Protein AF-A0ABD1QZE0-F1 (afdb_monomer_lite)

Organism: NCBI:txid126358

pLDDT: mean 78.47, std 20.73, range [28.08, 95.94]

Radius of gyration: 13.85 Å; chains: 1; bounding box: 48×31×24 Å

Structure (mmCIF, N/CA/C/O backbone):
data_AF-A0ABD1QZE0-F1
#
_entry.id   AF-A0ABD1QZE0-F1
#
loop_
_atom_site.group_PDB
_atom_site.id
_atom_site.type_symbol
_atom_site.label_atom_id
_atom_site.label_alt_id
_atom_site.label_comp_id
_atom_site.label_asym_id
_atom_site.label_entity_id
_atom_site.label_seq_id
_atom_site.pdbx_PDB_ins_code
_atom_site.Cartn_x
_atom_site.Cartn_y
_atom_site.Cartn_z
_atom_site.occupancy
_atom_site.B_iso_or_equiv
_atom_site.auth_seq_id
_atom_site.auth_comp_id
_atom_site.auth_asym_id
_atom_site.auth_atom_id
_atom_site.pdbx_PDB_model_num
ATOM 1 N N . MET A 1 1 ? -26.140 10.866 -3.821 1.00 36.16 1 MET A N 1
ATOM 2 C CA . MET A 1 1 ? -25.050 11.675 -3.235 1.00 36.16 1 MET A CA 1
ATOM 3 C C . MET A 1 1 ? -23.739 11.169 -3.810 1.00 36.16 1 MET A C 1
ATOM 5 O O . MET A 1 1 ? -23.292 10.095 -3.432 1.00 36.16 1 MET A O 1
ATOM 9 N N . SER A 1 2 ? -23.197 11.869 -4.803 1.00 33.41 2 SER A N 1
ATOM 10 C CA . SER A 1 2 ? -21.958 11.476 -5.477 1.00 33.41 2 SER A CA 1
ATOM 11 C C . SER A 1 2 ? -20.778 11.764 -4.552 1.00 33.41 2 SER A C 1
ATOM 13 O O . SER A 1 2 ? -20.533 12.918 -4.206 1.00 33.41 2 SER A O 1
ATOM 15 N N . LYS A 1 3 ? -20.093 10.711 -4.097 1.00 39.12 3 LYS A N 1
ATOM 16 C CA . LYS A 1 3 ? -18.882 10.824 -3.275 1.00 39.12 3 LYS A CA 1
ATOM 17 C C . LYS A 1 3 ? -17.813 11.538 -4.124 1.00 39.12 3 LYS A C 1
ATOM 19 O O . LYS A 1 3 ? -17.621 11.131 -5.269 1.00 39.12 3 LYS A O 1
ATOM 24 N N . PRO A 1 4 ? -17.155 12.603 -3.639 1.00 28.08 4 PRO A N 1
ATOM 25 C CA . PRO A 1 4 ? -16.161 13.317 -4.431 1.00 28.08 4 PRO A CA 1
ATOM 26 C C . PRO A 1 4 ? -14.936 12.423 -4.656 1.00 28.08 4 PRO A C 1
ATOM 28 O O . PRO A 1 4 ? -14.138 12.187 -3.752 1.00 28.08 4 PRO A O 1
ATOM 31 N N . THR A 1 5 ? -14.803 11.900 -5.873 1.00 39.47 5 THR A N 1
ATOM 32 C CA . THR A 1 5 ? -13.600 11.220 -6.353 1.00 39.47 5 THR A CA 1
ATOM 33 C C . THR A 1 5 ? -12.611 12.295 -6.785 1.00 39.47 5 THR A C 1
ATOM 35 O O . THR A 1 5 ? -12.758 12.875 -7.857 1.00 39.47 5 THR A O 1
ATOM 38 N N . VAL A 1 6 ? -11.618 12.598 -5.951 1.00 37.69 6 VAL A N 1
ATOM 39 C CA . VAL A 1 6 ? -10.463 13.391 -6.387 1.00 37.69 6 VAL A CA 1
ATOM 40 C C . VAL A 1 6 ? -9.374 12.401 -6.806 1.00 37.69 6 VAL A C 1
ATOM 42 O O . VAL A 1 6 ? -8.778 11.774 -5.929 1.00 37.69 6 VAL A O 1
ATOM 45 N N . PRO A 1 7 ? -9.109 12.199 -8.110 1.00 42.06 7 PRO A N 1
ATOM 46 C CA . PRO A 1 7 ? -7.950 11.433 -8.542 1.00 42.06 7 PRO A CA 1
ATOM 47 C C . PRO A 1 7 ? -6.697 12.241 -8.195 1.00 42.06 7 PRO A C 1
ATOM 49 O O . PRO A 1 7 ? -6.396 13.259 -8.817 1.00 42.06 7 PRO A O 1
ATOM 52 N N . ILE A 1 8 ? -5.976 11.818 -7.158 1.00 51.31 8 ILE A N 1
ATOM 53 C CA . ILE A 1 8 ? -4.683 12.407 -6.804 1.00 51.31 8 ILE A CA 1
ATOM 54 C C . ILE A 1 8 ? -3.655 11.898 -7.829 1.00 51.31 8 ILE A C 1
ATOM 56 O O . ILE A 1 8 ? -2.939 10.930 -7.585 1.00 51.31 8 ILE A O 1
ATOM 60 N N . SER A 1 9 ? -3.581 12.529 -9.004 1.00 39.31 9 SER A N 1
ATOM 61 C CA . SER A 1 9 ? -2.461 12.338 -9.933 1.00 39.31 9 SER A CA 1
ATOM 62 C C . SER A 1 9 ? -1.237 13.075 -9.390 1.00 39.31 9 SER A C 1
ATOM 64 O O . SER A 1 9 ? -1.116 14.291 -9.515 1.00 39.31 9 SER A O 1
ATOM 66 N N . VAL A 1 10 ? -0.323 12.339 -8.756 1.00 50.53 10 VAL A N 1
ATOM 67 C CA . VAL A 1 10 ? 0.968 12.868 -8.290 1.00 50.53 10 VAL A CA 1
ATOM 68 C C . VAL A 1 10 ? 2.011 12.827 -9.423 1.00 50.53 10 VAL A C 1
ATOM 70 O O . VAL A 1 10 ? 2.235 11.757 -9.991 1.00 50.53 10 VAL A O 1
ATOM 73 N N . PRO A 1 11 ? 2.676 13.952 -9.765 1.00 36.84 11 PRO A N 1
ATOM 74 C CA . PRO A 1 11 ? 3.695 13.985 -10.811 1.00 36.84 11 PRO A CA 1
ATOM 75 C C . PRO A 1 11 ? 4.978 13.209 -10.456 1.00 36.84 11 PRO A C 1
ATOM 77 O O . PRO A 1 11 ? 5.393 13.099 -9.301 1.00 36.84 11 PRO A O 1
ATOM 80 N N . GLN A 1 12 ? 5.627 12.706 -11.508 1.00 47.09 12 GLN A N 1
ATOM 81 C CA . GLN A 1 12 ? 6.599 11.601 -11.556 1.00 47.09 12 GLN A CA 1
ATOM 82 C C . GLN A 1 12 ? 7.965 11.789 -10.853 1.00 47.09 12 GLN A C 1
ATOM 84 O O . GLN A 1 12 ? 8.798 10.891 -10.930 1.00 47.09 12 GLN A O 1
ATOM 89 N N . TYR A 1 13 ? 8.220 12.892 -10.139 1.00 36.88 13 TYR A N 1
ATOM 90 C CA . TYR A 1 13 ? 9.550 13.191 -9.564 1.00 36.88 13 TYR A CA 1
ATOM 91 C C . TYR A 1 13 ? 9.629 13.131 -8.027 1.00 36.88 13 TYR A C 1
ATOM 93 O O . TYR A 1 13 ? 10.665 13.428 -7.436 1.00 36.88 13 TYR A O 1
ATOM 101 N N . PHE A 1 14 ? 8.559 12.725 -7.342 1.00 43.38 14 PHE A N 1
ATOM 102 C CA . PHE A 1 14 ? 8.393 12.967 -5.902 1.00 43.38 14 PHE A CA 1
ATOM 103 C C . PHE A 1 14 ? 8.630 11.731 -5.003 1.00 43.38 14 PHE A C 1
ATOM 105 O O . PHE A 1 14 ? 7.903 11.491 -4.042 1.00 43.38 14 PHE A O 1
ATOM 112 N N . SER A 1 15 ? 9.679 10.940 -5.261 1.00 48.16 15 SER A N 1
ATOM 113 C CA . SER A 1 15 ? 9.981 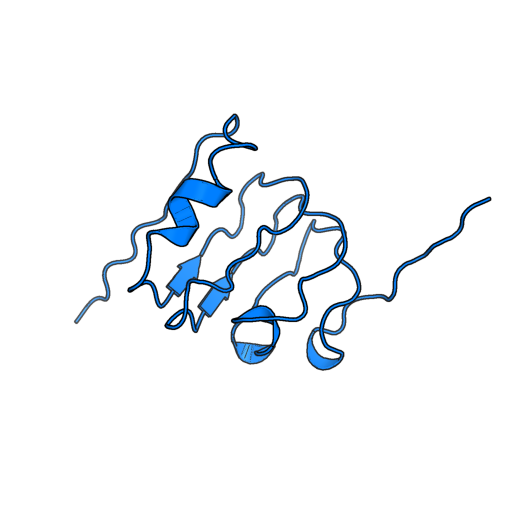9.723 -4.471 1.00 48.16 15 SER A CA 1
ATOM 114 C C . SER A 1 15 ? 10.278 9.981 -2.980 1.00 48.16 15 SER A C 1
ATOM 116 O O . SER A 1 15 ? 10.132 9.062 -2.176 1.00 48.16 15 SER A O 1
ATOM 118 N N . ARG A 1 16 ? 10.683 11.197 -2.579 1.00 40.53 16 ARG A N 1
ATOM 119 C CA . ARG A 1 16 ? 10.975 11.549 -1.167 1.00 40.53 16 ARG A CA 1
ATOM 120 C C . ARG A 1 16 ? 9.829 12.242 -0.430 1.00 40.53 16 ARG A C 1
ATOM 122 O O . ARG A 1 16 ? 9.900 12.425 0.781 1.00 40.53 16 ARG A O 1
ATOM 129 N N . THR A 1 17 ? 8.790 12.635 -1.144 1.00 43.47 17 THR A N 1
ATOM 130 C CA . THR A 1 17 ? 7.765 13.563 -0.654 1.00 43.47 17 THR A CA 1
ATOM 131 C C . THR A 1 17 ? 6.350 13.003 -0.807 1.00 43.47 17 THR A C 1
ATOM 133 O O . THR A 1 17 ? 5.44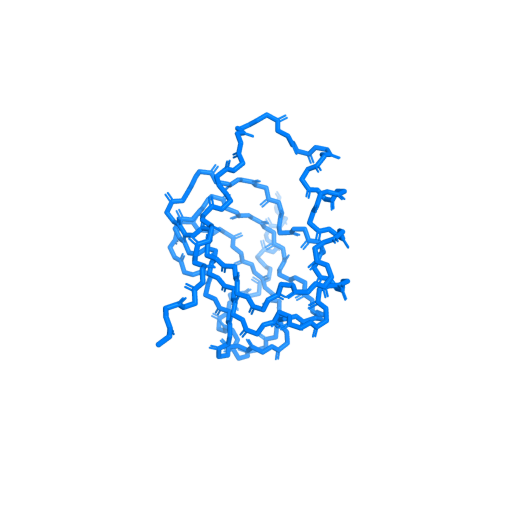7 13.460 -0.110 1.00 43.47 17 THR A O 1
ATOM 136 N N . TYR A 1 18 ? 6.174 11.949 -1.613 1.00 51.28 18 TYR A N 1
ATOM 137 C CA . TYR A 1 18 ? 4.968 11.113 -1.650 1.00 51.28 18 TYR A CA 1
ATOM 138 C C . TYR A 1 18 ? 4.592 10.550 -0.267 1.00 51.28 18 TYR A C 1
ATOM 140 O O . TYR A 1 18 ? 3.422 10.555 0.104 1.00 51.28 18 TYR A O 1
ATOM 148 N N . THR A 1 19 ? 5.586 10.156 0.536 1.00 47.84 19 THR A N 1
ATOM 149 C CA . THR A 1 19 ? 5.372 9.647 1.900 1.00 47.84 19 THR A CA 1
ATOM 150 C C . THR A 1 19 ? 4.812 10.722 2.832 1.00 47.84 19 THR A C 1
ATOM 152 O O . THR A 1 19 ? 3.772 10.514 3.444 1.00 47.84 19 THR A O 1
ATOM 155 N N . ARG A 1 20 ? 5.414 11.922 2.860 1.00 50.06 20 ARG A N 1
ATOM 156 C CA . ARG A 1 20 ? 4.946 13.022 3.728 1.00 50.06 20 ARG A CA 1
ATOM 157 C C . ARG A 1 20 ? 3.544 13.521 3.382 1.00 50.06 20 ARG A C 1
ATOM 159 O O . ARG A 1 20 ? 2.857 14.022 4.265 1.00 50.06 20 ARG A O 1
ATOM 166 N N . SER A 1 21 ? 3.139 13.451 2.113 1.00 60.47 21 SER A N 1
ATOM 167 C CA . SER A 1 21 ? 1.848 14.002 1.692 1.00 60.47 21 SER A CA 1
ATOM 168 C C . SER A 1 21 ? 0.680 13.073 2.002 1.00 60.47 21 SER A C 1
ATOM 170 O O . SER A 1 21 ? -0.388 13.571 2.347 1.00 60.47 21 SER A O 1
ATOM 172 N N . LEU A 1 22 ? 0.859 11.753 1.875 1.00 66.06 22 LEU A N 1
ATOM 173 C CA . LEU A 1 22 ? -0.220 10.803 2.143 1.00 66.06 22 LEU A CA 1
ATOM 174 C C . LEU A 1 22 ? -0.479 10.640 3.640 1.00 66.06 22 LEU A C 1
ATOM 176 O O . LEU A 1 22 ? -1.637 10.581 4.028 1.00 66.06 22 LEU A O 1
ATOM 180 N N . ASP A 1 23 ? 0.555 10.689 4.484 1.00 66.38 23 ASP A N 1
ATOM 181 C CA . ASP A 1 23 ? 0.401 10.571 5.944 1.00 66.38 23 ASP A CA 1
ATOM 182 C C . ASP A 1 23 ? -0.513 11.645 6.571 1.00 66.38 23 ASP A C 1
ATOM 184 O O . ASP A 1 23 ? -1.077 11.450 7.650 1.00 66.38 23 ASP A O 1
ATOM 188 N N . ASN A 1 24 ? -0.692 12.782 5.893 1.00 70.00 24 ASN A N 1
ATOM 189 C CA . ASN A 1 24 ? -1.541 13.879 6.360 1.00 70.00 24 ASN A CA 1
ATOM 190 C C . ASN A 1 24 ? -3.021 13.719 5.980 1.00 70.00 24 ASN A C 1
ATOM 192 O O . ASN A 1 24 ? -3.866 14.462 6.482 1.00 70.00 24 ASN A O 1
ATOM 196 N N . LEU A 1 25 ? -3.367 12.751 5.129 1.00 76.81 25 LEU A N 1
ATOM 197 C CA . LEU A 1 25 ? -4.722 12.561 4.612 1.00 76.81 25 LEU A CA 1
ATOM 198 C C . LEU A 1 25 ? -5.602 11.741 5.570 1.00 76.81 25 LEU A C 1
ATOM 200 O O . LEU A 1 25 ? -6.243 10.768 5.181 1.00 76.81 25 LEU A O 1
ATOM 204 N N . LYS A 1 26 ? -5.663 12.155 6.840 1.00 78.56 26 LYS A N 1
ATOM 205 C CA . LYS A 1 26 ? -6.258 11.386 7.949 1.00 78.56 26 LYS A CA 1
ATOM 206 C C . LYS A 1 26 ? -7.742 11.033 7.807 1.00 78.56 26 LYS A C 1
ATOM 208 O O . LYS A 1 26 ? -8.208 10.240 8.606 1.00 78.56 26 LYS A O 1
ATOM 213 N N . GLY A 1 27 ? -8.478 11.609 6.856 1.00 85.19 27 GLY A N 1
ATOM 214 C CA . GLY A 1 27 ? -9.899 11.320 6.610 1.00 85.19 27 GLY A CA 1
ATOM 215 C C . GLY A 1 27 ? -10.176 10.541 5.323 1.00 85.19 27 GLY A C 1
ATOM 216 O O . GLY A 1 27 ? -11.329 10.429 4.919 1.00 85.19 27 GLY A O 1
ATOM 217 N N . VAL A 1 28 ? -9.143 10.063 4.625 1.00 88.75 28 VAL A N 1
ATOM 218 C CA . VAL A 1 28 ? -9.328 9.389 3.337 1.00 88.75 28 VAL A CA 1
ATOM 219 C C . VAL A 1 28 ? -9.772 7.946 3.534 1.00 88.75 28 VAL A C 1
ATOM 221 O O . VAL A 1 28 ? -9.118 7.166 4.217 1.00 88.75 28 VAL A O 1
ATOM 224 N N . GLU A 1 29 ? -10.868 7.594 2.863 1.00 92.88 29 GLU A N 1
ATOM 225 C CA . GLU A 1 29 ? -11.444 6.246 2.877 1.00 92.88 29 GLU A CA 1
ATOM 226 C C . GLU A 1 29 ? -11.186 5.450 1.596 1.00 92.88 29 GLU A C 1
ATOM 228 O O . GLU A 1 29 ? -11.279 4.221 1.589 1.00 92.88 29 GLU A O 1
ATOM 233 N N . PHE A 1 30 ? -10.902 6.150 0.499 1.00 92.69 30 PHE A N 1
ATOM 234 C CA . PHE A 1 30 ? -10.844 5.592 -0.845 1.00 92.69 30 PHE A CA 1
ATOM 235 C C . PHE A 1 30 ? -9.678 6.208 -1.611 1.00 92.69 30 PHE A C 1
ATOM 237 O O . PHE A 1 30 ? -9.617 7.427 -1.775 1.00 92.69 30 PHE A O 1
ATOM 244 N N . ILE A 1 31 ? -8.774 5.363 -2.096 1.00 91.25 31 ILE A N 1
ATOM 245 C CA . ILE A 1 31 ? -7.656 5.748 -2.956 1.00 91.25 31 ILE A CA 1
ATOM 246 C C . ILE A 1 31 ? -7.678 4.853 -4.191 1.00 91.25 31 ILE A C 1
ATOM 248 O O . ILE A 1 31 ? -7.523 3.637 -4.087 1.00 91.25 31 ILE A O 1
ATOM 252 N N . ASP A 1 32 ? -7.808 5.464 -5.365 1.00 93.56 32 ASP A N 1
ATOM 253 C CA . ASP A 1 32 ? -7.555 4.800 -6.640 1.00 93.56 32 ASP A CA 1
ATOM 254 C C . ASP A 1 32 ? -6.386 5.492 -7.345 1.00 93.56 32 ASP A C 1
ATOM 256 O O . ASP A 1 32 ? -6.463 6.663 -7.715 1.00 93.56 32 ASP A O 1
ATOM 260 N N . LEU A 1 33 ? -5.281 4.760 -7.468 1.00 90.69 33 LEU A N 1
ATOM 261 C CA . LEU A 1 33 ? -4.074 5.140 -8.199 1.00 90.69 33 LEU A CA 1
ATOM 262 C C . LEU A 1 33 ? -3.769 4.113 -9.296 1.00 90.69 33 LEU A C 1
ATOM 264 O O . LEU A 1 33 ? -2.617 3.964 -9.718 1.00 90.69 33 LEU A O 1
ATOM 268 N N . SER A 1 34 ? -4.777 3.362 -9.741 1.00 93.56 34 SER A N 1
ATOM 269 C CA . SER A 1 34 ? -4.606 2.373 -10.796 1.00 93.56 34 SER A CA 1
ATOM 270 C C . SER A 1 34 ? -4.189 3.011 -12.119 1.00 93.56 34 SER A C 1
ATOM 272 O O . SER A 1 34 ? -4.366 4.209 -12.331 1.00 93.56 34 SER A O 1
ATOM 274 N N . LEU A 1 35 ? -3.595 2.208 -13.007 1.00 92.06 35 LEU A N 1
ATOM 275 C CA . LEU A 1 35 ? -3.216 2.621 -14.369 1.00 92.06 35 LEU A CA 1
ATOM 276 C C . LEU A 1 35 ? -2.252 3.818 -14.415 1.00 92.06 35 LEU A C 1
ATOM 278 O O . LEU A 1 35 ? -2.244 4.597 -15.367 1.00 92.06 35 LEU A O 1
ATOM 282 N N . ASN A 1 36 ? -1.411 3.947 -13.394 1.00 88.50 36 ASN A N 1
ATOM 283 C CA . ASN A 1 36 ? -0.347 4.935 -13.355 1.00 88.50 36 ASN A CA 1
ATOM 284 C C . ASN A 1 36 ? 1.016 4.277 -13.613 1.00 88.50 36 ASN A C 1
ATOM 286 O O . ASN A 1 36 ? 1.167 3.060 -13.712 1.00 88.50 36 ASN A O 1
ATOM 290 N N . ASN A 1 37 ? 2.045 5.113 -13.710 1.00 89.50 37 ASN A N 1
ATOM 291 C CA . ASN A 1 37 ? 3.429 4.677 -13.860 1.00 89.50 37 ASN A CA 1
ATOM 292 C C . ASN A 1 37 ? 4.183 4.712 -12.518 1.00 89.50 37 ASN A C 1
ATOM 294 O O . ASN A 1 37 ? 5.375 5.025 -12.495 1.00 89.50 37 ASN A O 1
ATOM 298 N N . LEU A 1 38 ? 3.505 4.441 -11.393 1.00 86.56 38 LEU A N 1
ATOM 299 C CA . LEU A 1 38 ? 4.149 4.431 -10.077 1.00 86.56 38 LEU A CA 1
ATOM 300 C C . LEU A 1 38 ? 5.154 3.282 -10.010 1.00 86.56 38 LEU A C 1
ATOM 302 O O . LEU A 1 38 ? 4.841 2.152 -10.379 1.00 86.56 38 LEU A O 1
ATOM 306 N N . ALA A 1 39 ? 6.357 3.569 -9.530 1.00 87.00 39 ALA A N 1
ATOM 307 C CA . ALA A 1 39 ? 7.443 2.605 -9.434 1.00 87.00 39 ALA A CA 1
ATOM 308 C C . ALA A 1 39 ? 8.074 2.626 -8.040 1.00 87.00 39 ALA A C 1
ATOM 310 O O . ALA A 1 39 ? 7.930 3.591 -7.290 1.00 87.00 39 ALA A O 1
ATOM 311 N N . GLY A 1 40 ? 8.804 1.561 -7.709 1.00 88.06 40 GLY A N 1
ATOM 312 C CA . GLY A 1 40 ? 9.432 1.399 -6.398 1.00 88.06 40 GLY A CA 1
ATOM 313 C C . GLY A 1 40 ? 8.516 0.725 -5.367 1.00 88.06 40 GLY A C 1
ATOM 314 O O . GLY A 1 40 ? 7.540 0.078 -5.751 1.00 88.06 40 GLY A O 1
ATOM 315 N N . PRO A 1 41 ? 8.861 0.794 -4.069 1.00 89.69 41 PRO A N 1
ATOM 316 C CA . PRO A 1 41 ? 8.081 0.166 -3.010 1.00 89.69 41 PRO A CA 1
ATOM 317 C C . PRO A 1 41 ? 6.766 0.888 -2.733 1.00 89.69 41 PRO A C 1
ATOM 319 O O . PRO A 1 41 ? 6.658 2.104 -2.880 1.00 89.69 41 PRO A O 1
ATOM 322 N N . ILE A 1 42 ? 5.793 0.128 -2.239 1.00 89.31 42 ILE A N 1
ATOM 323 C CA . ILE A 1 42 ? 4.581 0.681 -1.639 1.00 89.31 42 ILE A CA 1
ATOM 324 C C . ILE A 1 42 ? 4.981 1.427 -0.351 1.00 89.31 42 ILE A C 1
ATOM 326 O O . ILE A 1 42 ? 5.675 0.843 0.487 1.00 89.31 42 ILE A O 1
ATOM 330 N N . PRO A 1 43 ? 4.589 2.702 -0.166 1.00 84.06 43 PRO A N 1
ATOM 331 C CA . PRO A 1 43 ? 4.864 3.425 1.071 1.00 84.06 43 PRO A CA 1
ATOM 332 C C . PRO A 1 43 ? 4.056 2.831 2.231 1.00 84.06 43 PRO A C 1
ATOM 334 O O . PRO A 1 43 ? 3.038 2.167 2.036 1.00 84.06 43 PRO A O 1
ATOM 337 N N . SER A 1 44 ? 4.463 3.133 3.461 1.00 80.75 44 SER A N 1
ATOM 338 C CA . SER A 1 44 ? 3.583 2.873 4.597 1.00 80.75 44 SER A CA 1
ATOM 339 C C . SER A 1 44 ? 2.344 3.761 4.503 1.00 80.75 44 SER A C 1
ATOM 341 O O . SER A 1 44 ? 2.465 4.959 4.281 1.00 80.75 44 SER A O 1
ATOM 343 N N . LEU A 1 45 ? 1.168 3.163 4.688 1.00 86.50 45 LEU A N 1
ATOM 344 C CA . LEU A 1 45 ? -0.128 3.850 4.757 1.00 86.50 45 LEU A CA 1
ATOM 345 C C . LEU A 1 45 ? -0.803 3.607 6.119 1.00 86.50 45 LEU A C 1
ATOM 347 O O . LEU A 1 45 ? -2.021 3.646 6.246 1.00 86.50 45 LEU A O 1
ATOM 351 N N . ASN A 1 46 ? -0.010 3.286 7.144 1.00 83.25 46 ASN A N 1
ATOM 352 C CA . ASN A 1 46 ? -0.482 2.919 8.483 1.00 83.25 46 ASN A CA 1
ATOM 353 C C . ASN A 1 46 ? -1.194 4.060 9.226 1.00 83.25 46 ASN A C 1
ATOM 355 O O . ASN A 1 46 ? -1.941 3.799 10.161 1.00 83.25 46 ASN A O 1
ATOM 359 N N . THR A 1 47 ? -0.955 5.303 8.823 1.00 85.81 47 THR A N 1
ATOM 360 C CA . THR A 1 47 ? -1.565 6.517 9.384 1.00 85.81 47 THR A CA 1
ATOM 361 C C . THR A 1 47 ? -2.969 6.793 8.830 1.00 85.81 47 THR A C 1
ATOM 363 O O . THR A 1 47 ? -3.709 7.597 9.399 1.00 85.81 47 THR A O 1
ATOM 366 N N . LEU A 1 48 ? -3.360 6.118 7.743 1.00 88.31 48 LEU A N 1
ATOM 367 C CA . LEU A 1 48 ? -4.649 6.276 7.070 1.00 88.31 48 LEU A CA 1
ATOM 368 C C . LEU A 1 48 ? -5.702 5.333 7.661 1.00 88.31 48 LEU A C 1
ATOM 370 O O . LEU A 1 48 ? -6.124 4.369 7.028 1.00 88.31 48 LEU A O 1
ATOM 374 N N . TYR A 1 49 ? -6.124 5.612 8.894 1.00 88.56 49 TYR A N 1
ATOM 375 C CA . TYR A 1 49 ? -6.985 4.714 9.676 1.00 88.56 49 TYR A CA 1
ATOM 376 C C . TYR A 1 49 ? -8.367 4.439 9.068 1.00 88.56 49 TYR A C 1
ATOM 378 O O . TYR A 1 49 ? -8.944 3.394 9.348 1.00 88.56 49 TYR A O 1
ATOM 386 N N . TYR A 1 50 ? -8.899 5.352 8.251 1.00 91.12 50 TYR A N 1
ATOM 387 C CA . TYR A 1 50 ? -10.212 5.188 7.614 1.00 91.12 50 TYR A CA 1
ATOM 388 C C . TYR A 1 50 ? -10.136 4.606 6.202 1.00 91.12 50 TYR A C 1
ATOM 390 O O . TYR A 1 50 ? -11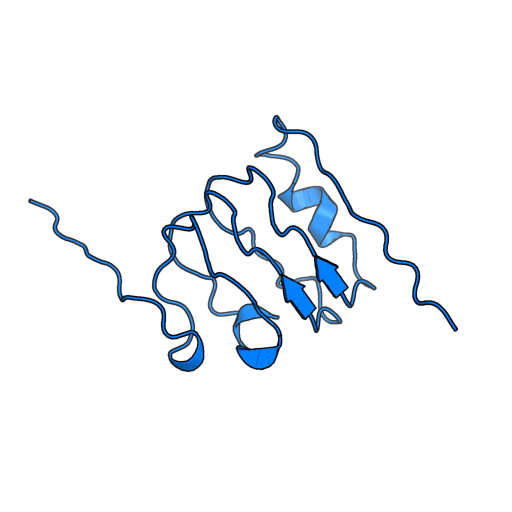.176 4.384 5.582 1.00 91.12 50 TYR A O 1
ATOM 398 N N . LEU A 1 51 ? -8.932 4.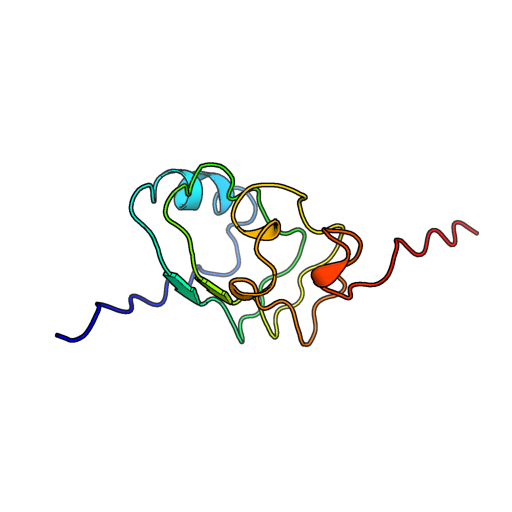358 5.677 1.00 91.75 51 LEU A N 1
ATOM 399 C CA . LEU A 1 51 ? -8.763 3.814 4.338 1.00 91.75 51 LEU A CA 1
ATOM 400 C C . LEU A 1 51 ? -9.346 2.401 4.291 1.00 91.75 51 LEU A C 1
ATOM 402 O O . LEU A 1 51 ? -8.881 1.512 4.999 1.00 91.75 51 LEU A O 1
ATOM 406 N N . ASN A 1 52 ? -10.347 2.210 3.432 1.00 93.00 52 ASN A N 1
ATOM 407 C CA . ASN A 1 52 ? -11.068 0.948 3.250 1.00 93.00 52 ASN A CA 1
ATOM 408 C C . ASN A 1 52 ? -10.959 0.407 1.819 1.00 93.00 52 ASN A C 1
ATOM 410 O O . ASN A 1 52 ? -11.215 -0.773 1.586 1.00 93.00 52 ASN A O 1
ATOM 414 N N . PHE A 1 53 ? -10.569 1.259 0.869 1.00 95.31 53 PHE A N 1
ATOM 415 C CA . PHE A 1 53 ? -10.355 0.889 -0.522 1.00 95.31 53 PHE A CA 1
ATOM 416 C C . PHE A 1 53 ? -9.046 1.480 -1.038 1.00 95.31 53 PHE A C 1
ATOM 418 O O . PHE A 1 53 ? -8.839 2.694 -0.988 1.00 95.31 53 PHE A O 1
ATOM 425 N N . LEU A 1 54 ? -8.189 0.618 -1.574 1.00 94.69 54 LEU A N 1
ATOM 426 C CA . LEU A 1 54 ? -6.919 0.968 -2.181 1.00 94.69 54 LEU A CA 1
ATOM 427 C C . LEU A 1 54 ? -6.737 0.195 -3.487 1.00 94.69 54 LEU A C 1
ATOM 429 O O . LEU A 1 54 ? -6.525 -1.018 -3.486 1.00 94.69 54 LEU A O 1
ATOM 433 N N . ASN A 1 55 ? -6.733 0.911 -4.604 1.00 95.94 55 ASN A N 1
ATOM 434 C CA . ASN A 1 55 ? -6.426 0.343 -5.906 1.00 95.94 55 ASN A CA 1
ATOM 435 C C . ASN A 1 55 ? -5.079 0.868 -6.414 1.00 95.94 55 ASN A C 1
ATOM 437 O O . ASN A 1 55 ? -4.943 2.042 -6.744 1.00 95.94 55 ASN A O 1
ATOM 441 N N . LEU A 1 56 ? -4.075 -0.010 -6.464 1.00 94.38 56 LEU A N 1
ATOM 442 C CA . LEU A 1 56 ? -2.737 0.259 -7.008 1.00 94.38 56 LEU A CA 1
ATOM 443 C C . LEU A 1 56 ? -2.465 -0.558 -8.280 1.00 94.38 56 LEU A C 1
ATOM 445 O O . LEU A 1 56 ? -1.315 -0.659 -8.720 1.00 94.38 56 LEU A O 1
ATOM 449 N N . SER A 1 57 ? -3.501 -1.161 -8.866 1.00 95.38 57 SER A N 1
ATOM 450 C CA . SER A 1 57 ? -3.348 -2.063 -10.005 1.00 95.38 57 SER A CA 1
ATOM 451 C C . SER A 1 57 ? -2.714 -1.376 -11.219 1.00 95.38 57 SER A C 1
ATOM 453 O O . SER A 1 57 ? -2.819 -0.167 -11.421 1.00 95.38 57 SER A O 1
ATOM 455 N N . ASN A 1 58 ? -2.036 -2.159 -12.054 1.00 94.50 58 ASN A N 1
ATOM 456 C CA . ASN A 1 58 ? -1.401 -1.695 -13.289 1.00 94.50 58 ASN A CA 1
ATOM 457 C C . ASN A 1 58 ? -0.334 -0.598 -13.110 1.00 94.50 58 ASN A C 1
ATOM 459 O O . ASN A 1 58 ? -0.116 0.191 -14.022 1.00 94.50 58 ASN A O 1
ATOM 463 N N . ASN A 1 59 ? 0.377 -0.607 -11.980 1.00 91.94 59 ASN A N 1
ATOM 464 C CA . ASN A 1 59 ? 1.590 0.182 -11.749 1.00 91.94 59 ASN A CA 1
ATOM 465 C C . ASN A 1 59 ? 2.868 -0.675 -11.866 1.00 91.94 59 ASN A C 1
ATOM 467 O O . ASN A 1 59 ? 2.806 -1.899 -11.940 1.00 91.94 59 ASN A O 1
ATOM 471 N N . MET A 1 60 ? 4.044 -0.045 -11.840 1.00 92.88 60 MET A N 1
ATOM 472 C CA . MET A 1 60 ? 5.376 -0.679 -11.872 1.00 92.88 60 MET A CA 1
ATOM 473 C C . MET A 1 60 ? 5.992 -0.833 -10.465 1.00 92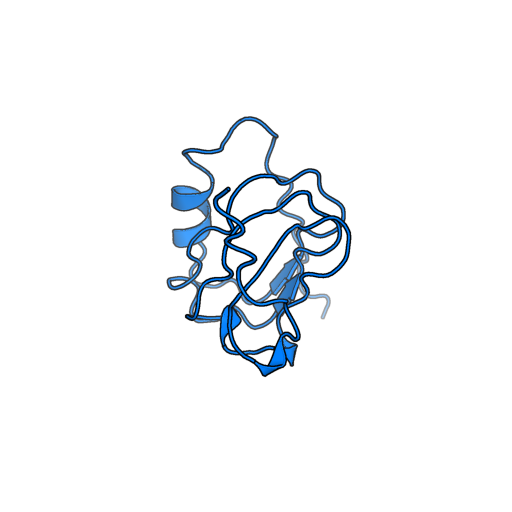.88 60 MET A C 1
ATOM 475 O O . MET A 1 60 ? 7.214 -0.746 -10.288 1.00 92.88 60 MET A O 1
ATOM 479 N N . LEU A 1 61 ? 5.143 -1.031 -9.452 1.00 91.81 61 LEU A N 1
ATOM 480 C CA . LEU A 1 61 ? 5.542 -1.198 -8.051 1.00 91.81 61 LEU A CA 1
ATOM 481 C C . LEU A 1 61 ? 6.315 -2.505 -7.847 1.00 91.81 61 LEU A C 1
ATOM 483 O O . LEU A 1 61 ? 6.121 -3.477 -8.577 1.00 91.81 61 LEU A O 1
ATOM 487 N N . GLN A 1 62 ? 7.211 -2.534 -6.866 1.00 90.69 62 GLN A N 1
ATOM 488 C CA . GLN A 1 62 ? 8.110 -3.661 -6.599 1.00 90.69 62 GLN A CA 1
ATOM 489 C C . GLN A 1 62 ? 8.312 -3.837 -5.089 1.00 90.69 62 GLN A C 1
ATOM 491 O O . GLN A 1 62 ? 8.079 -2.899 -4.332 1.00 90.69 62 GLN A O 1
ATOM 496 N N . ARG A 1 63 ? 8.856 -4.989 -4.673 1.00 91.38 63 ARG A N 1
ATOM 497 C CA . ARG A 1 63 ? 9.187 -5.371 -3.276 1.00 91.38 63 ARG A CA 1
ATOM 498 C C . ARG A 1 63 ? 8.025 -5.968 -2.468 1.00 91.38 63 ARG A C 1
ATOM 500 O O . ARG A 1 63 ? 6.976 -6.295 -3.014 1.00 91.38 63 ARG A O 1
ATOM 507 N N . GLU A 1 64 ? 8.282 -6.196 -1.178 1.00 93.88 64 GLU A N 1
ATOM 508 C CA . GLU A 1 64 ? 7.328 -6.789 -0.245 1.00 93.88 64 GLU A CA 1
ATOM 509 C C . GLU A 1 64 ? 6.149 -5.849 0.020 1.00 93.88 64 GLU A C 1
ATOM 511 O O . GLU A 1 64 ? 6.328 -4.644 0.215 1.00 93.88 64 GLU A O 1
ATOM 516 N N . VAL A 1 65 ? 4.944 -6.414 0.066 1.00 94.62 65 VAL A N 1
ATOM 517 C CA . VAL A 1 65 ? 3.747 -5.699 0.514 1.00 94.62 65 VAL A CA 1
ATOM 518 C C . VAL A 1 65 ? 3.771 -5.547 2.041 1.00 94.62 65 VAL A C 1
ATOM 520 O O . VAL A 1 65 ? 3.954 -6.550 2.741 1.00 94.62 65 VAL A O 1
ATOM 523 N N . PRO A 1 66 ? 3.551 -4.333 2.585 1.00 92.75 66 PRO A N 1
ATOM 524 C CA . PRO A 1 66 ? 3.476 -4.123 4.029 1.00 92.75 66 PRO A CA 1
ATOM 525 C C . PRO A 1 66 ? 2.417 -5.014 4.692 1.00 92.75 66 PRO A C 1
ATOM 527 O O . PRO A 1 66 ? 1.340 -5.221 4.145 1.00 92.75 66 PRO A O 1
ATOM 530 N N . LYS A 1 67 ? 2.684 -5.510 5.903 1.00 92.44 67 LYS A N 1
ATOM 531 C CA . LYS A 1 67 ? 1.751 -6.360 6.674 1.00 92.44 67 LYS A CA 1
ATOM 532 C C . LYS A 1 67 ? 1.033 -5.558 7.762 1.00 92.44 67 LYS A C 1
ATOM 534 O O . LYS A 1 67 ? 1.032 -5.939 8.927 1.00 92.44 67 LYS A O 1
ATOM 539 N N . GLN A 1 68 ? 0.494 -4.400 7.388 1.00 91.94 68 GLN A N 1
ATOM 540 C CA . GLN A 1 68 ? -0.122 -3.445 8.313 1.00 91.94 68 GLN A CA 1
ATOM 541 C C . GLN A 1 68 ? -1.158 -2.560 7.613 1.00 91.94 68 GLN A C 1
ATOM 543 O O . GLN A 1 68 ? -1.117 -2.401 6.394 1.00 91.94 68 GLN A O 1
ATOM 548 N N . GLY A 1 69 ? -2.051 -1.939 8.388 1.00 91.75 69 GLY A N 1
ATOM 549 C CA . GLY A 1 69 ? -3.074 -1.026 7.867 1.00 91.75 69 GLY A CA 1
ATOM 550 C C . GLY A 1 69 ? -3.997 -1.703 6.850 1.00 91.75 69 GLY A C 1
ATOM 551 O O . GLY A 1 69 ? -4.346 -2.873 7.008 1.00 91.75 69 GLY A O 1
ATOM 552 N N . ILE A 1 70 ? -4.347 -0.984 5.778 1.00 92.88 70 ILE A N 1
ATOM 553 C CA . ILE A 1 70 ? -5.240 -1.478 4.716 1.00 92.88 70 ILE A CA 1
ATOM 554 C C . ILE A 1 70 ? -4.757 -2.794 4.077 1.00 92.88 70 ILE A C 1
ATOM 556 O O . ILE A 1 70 ? -5.574 -3.604 3.653 1.00 92.88 70 ILE A O 1
ATOM 560 N N . PHE A 1 71 ? -3.447 -3.075 4.075 1.00 94.50 71 PHE A N 1
ATOM 561 C CA . PHE A 1 71 ? -2.882 -4.307 3.504 1.00 94.50 71 PHE A CA 1
ATOM 562 C C . PHE A 1 71 ? -3.237 -5.583 4.284 1.00 94.50 71 PHE A C 1
ATOM 564 O O . PHE A 1 71 ? -2.960 -6.683 3.809 1.00 94.50 71 PHE A O 1
ATOM 571 N N . LEU A 1 72 ? -3.864 -5.454 5.460 1.00 93.69 72 LEU A N 1
ATOM 572 C CA . LEU A 1 72 ? -4.466 -6.570 6.193 1.00 93.69 72 LEU A CA 1
ATOM 573 C C . LEU A 1 72 ? -5.878 -6.934 5.684 1.00 93.69 72 LEU A C 1
ATOM 575 O O . LEU A 1 72 ? -6.402 -7.986 6.045 1.00 93.69 72 LEU A O 1
ATOM 579 N N . ASN A 1 73 ? -6.486 -6.101 4.831 1.00 94.19 73 ASN A N 1
ATOM 580 C CA . ASN A 1 73 ? -7.807 -6.312 4.240 1.00 94.19 73 ASN A CA 1
ATOM 581 C C . ASN A 1 73 ? -7.692 -6.631 2.739 1.00 94.19 73 ASN A C 1
ATOM 583 O O . ASN A 1 73 ? -7.728 -5.736 1.896 1.00 94.19 73 ASN A O 1
ATOM 587 N N . ALA A 1 74 ? -7.586 -7.918 2.396 1.00 92.06 74 ALA A N 1
ATOM 588 C CA . ALA A 1 74 ? -7.445 -8.355 1.002 1.00 92.06 74 ALA A CA 1
ATOM 589 C C . ALA A 1 74 ? -8.622 -7.941 0.099 1.00 92.06 74 ALA A C 1
ATOM 591 O O . ALA A 1 74 ? -8.414 -7.683 -1.082 1.00 92.06 74 ALA A O 1
ATOM 592 N N . SER A 1 75 ? -9.840 -7.816 0.638 1.00 94.75 75 SER A N 1
ATOM 593 C CA . SER A 1 75 ? -11.014 -7.385 -0.137 1.00 94.75 75 SER A CA 1
ATOM 594 C C . SER A 1 75 ? -10.987 -5.895 -0.492 1.00 94.75 75 SER A C 1
ATOM 596 O O . SER A 1 75 ? -11.673 -5.471 -1.419 1.00 94.75 75 SER A O 1
ATOM 598 N N . GLY A 1 76 ? -10.221 -5.093 0.251 1.00 94.25 76 GLY A N 1
ATOM 599 C CA . GLY A 1 76 ? -10.088 -3.650 0.047 1.00 94.25 76 GLY A CA 1
ATOM 600 C C . GLY A 1 76 ? -8.845 -3.243 -0.742 1.00 94.25 76 GLY A C 1
ATOM 601 O O . GLY A 1 76 ? -8.620 -2.048 -0.912 1.00 94.25 76 GLY A O 1
ATOM 602 N N . VAL A 1 77 ? -8.018 -4.194 -1.196 1.00 95.75 77 VAL A N 1
ATOM 603 C CA . VAL A 1 77 ? -6.699 -3.917 -1.785 1.00 95.75 77 VAL A CA 1
ATOM 604 C C . VAL A 1 77 ? -6.534 -4.600 -3.139 1.00 95.75 77 VAL A C 1
ATOM 606 O O . VAL A 1 77 ? -6.569 -5.822 -3.246 1.00 95.75 77 VAL A O 1
ATOM 609 N N . PHE A 1 78 ? -6.255 -3.805 -4.172 1.00 95.69 78 PHE A N 1
ATOM 610 C CA . PHE A 1 78 ? -6.080 -4.280 -5.544 1.00 95.69 78 PHE A CA 1
ATOM 611 C C . PHE A 1 78 ? -4.654 -3.999 -6.031 1.00 95.69 78 PHE A C 1
ATOM 613 O O . PHE A 1 78 ? -4.260 -2.845 -6.197 1.00 95.69 78 PHE A O 1
ATOM 620 N N . LEU A 1 79 ? -3.874 -5.063 -6.258 1.00 94.56 79 LEU A N 1
ATOM 621 C CA . LEU A 1 79 ? -2.429 -5.005 -6.565 1.00 94.56 79 LEU A CA 1
ATOM 622 C C . LEU A 1 79 ? -2.049 -5.688 -7.893 1.00 94.56 79 LEU A C 1
ATOM 624 O O . LEU A 1 79 ? -0.873 -5.931 -8.154 1.00 94.56 79 LEU A O 1
ATOM 628 N N . SER A 1 80 ? -3.032 -6.044 -8.720 1.00 91.69 80 SER A N 1
ATOM 629 C CA . SER A 1 80 ? -2.828 -6.803 -9.960 1.00 91.69 80 SER A CA 1
ATOM 630 C C . SER A 1 80 ? -2.126 -5.994 -11.063 1.00 91.69 80 SER A C 1
ATOM 632 O O . SER A 1 80 ? -2.028 -4.768 -11.005 1.00 91.69 80 SER A O 1
ATOM 634 N N . GLY A 1 81 ? -1.642 -6.674 -12.108 1.00 90.19 81 GLY A N 1
ATOM 635 C CA . GLY A 1 81 ? -1.081 -6.042 -13.308 1.00 90.19 81 GLY A CA 1
ATOM 636 C C . GLY A 1 81 ? 0.446 -6.105 -13.381 1.00 90.19 81 GLY A C 1
ATOM 637 O O . GLY A 1 81 ? 1.034 -7.169 -13.219 1.00 90.19 81 GLY A O 1
ATOM 638 N N . LYS A 1 82 ? 1.093 -4.966 -13.667 1.00 87.12 82 LYS A N 1
ATOM 639 C CA . LYS A 1 82 ? 2.544 -4.859 -13.947 1.00 87.12 82 LYS A CA 1
ATOM 640 C C . LYS A 1 82 ? 3.443 -4.838 -12.697 1.00 87.12 82 LYS A C 1
ATOM 642 O O . LYS A 1 82 ? 4.662 -4.699 -12.822 1.00 87.12 82 LYS A O 1
ATOM 647 N N . ALA A 1 83 ? 2.862 -4.954 -11.506 1.00 87.06 83 ALA A N 1
ATOM 648 C CA . ALA A 1 83 ? 3.589 -4.848 -10.252 1.00 87.06 83 ALA A CA 1
ATOM 649 C C . ALA A 1 83 ? 4.356 -6.148 -9.946 1.00 87.06 83 ALA A C 1
ATOM 651 O O . ALA A 1 83 ? 3.817 -7.247 -10.049 1.00 87.06 83 ALA A O 1
ATOM 652 N N . LYS A 1 84 ? 5.621 -6.032 -9.533 1.00 92.00 84 LYS A N 1
ATOM 653 C CA . LYS A 1 84 ? 6.477 -7.150 -9.096 1.00 92.00 84 LYS A CA 1
ATOM 654 C C . LYS A 1 84 ? 6.491 -7.238 -7.569 1.00 92.00 84 LYS A C 1
ATOM 656 O O . LYS A 1 84 ? 7.532 -7.055 -6.929 1.00 92.00 84 LYS A O 1
ATOM 661 N N . LEU A 1 85 ? 5.307 -7.438 -6.998 1.00 93.25 85 LEU A N 1
ATOM 662 C CA . LEU A 1 85 ? 5.079 -7.486 -5.555 1.00 93.25 85 LEU A CA 1
ATOM 663 C C . LEU A 1 85 ? 5.157 -8.919 -5.023 1.00 93.25 85 LEU A C 1
ATOM 665 O O . LEU A 1 85 ? 4.839 -9.876 -5.729 1.00 93.25 85 LEU A O 1
ATOM 669 N N . TRP A 1 86 ? 5.572 -9.059 -3.767 1.00 94.06 86 TRP A N 1
ATOM 670 C CA . TRP A 1 86 ? 5.654 -10.345 -3.073 1.00 94.06 86 TRP A CA 1
ATOM 671 C C . TRP A 1 86 ? 5.294 -10.208 -1.587 1.00 94.06 86 TRP A C 1
ATOM 673 O O . TRP A 1 86 ? 5.184 -9.102 -1.060 1.00 94.06 86 TRP A O 1
ATOM 683 N N . GLY A 1 87 ? 5.104 -11.333 -0.898 1.00 93.69 87 GLY A N 1
ATOM 684 C CA . GLY A 1 87 ? 4.810 -11.357 0.538 1.00 93.69 87 GLY A CA 1
ATOM 685 C C . GLY A 1 87 ? 3.406 -10.850 0.881 1.00 93.69 87 GLY A C 1
ATOM 686 O O . GLY A 1 87 ? 2.435 -11.245 0.245 1.00 93.69 87 GLY A O 1
ATOM 687 N N . GLY A 1 88 ? 3.290 -10.014 1.918 1.00 93.00 88 GLY A N 1
ATOM 688 C CA . GLY A 1 88 ? 1.990 -9.602 2.461 1.00 93.00 88 GLY A CA 1
ATOM 689 C C . GLY A 1 88 ? 1.262 -10.718 3.226 1.00 93.00 88 GLY A C 1
ATOM 690 O O . GLY A 1 88 ? 1.877 -11.698 3.662 1.00 93.00 88 GLY A O 1
ATOM 691 N N . ILE A 1 89 ? -0.046 -10.546 3.432 1.00 93.69 89 ILE A N 1
ATOM 692 C CA . ILE A 1 89 ? -0.917 -11.584 4.004 1.00 93.69 89 ILE A CA 1
ATOM 693 C C . ILE A 1 89 ? -1.231 -12.664 2.961 1.00 93.69 89 ILE A C 1
ATOM 695 O O . ILE A 1 89 ? -1.288 -12.390 1.763 1.00 93.69 89 ILE A O 1
ATOM 699 N N . SER A 1 90 ? -1.480 -13.894 3.411 1.00 90.56 90 SER A N 1
ATOM 700 C CA . SER A 1 90 ? -1.722 -15.044 2.525 1.00 90.56 90 SER A CA 1
ATOM 701 C C . SER A 1 90 ? -2.919 -14.861 1.588 1.00 90.56 90 SER A C 1
ATOM 703 O O . SER A 1 90 ? -2.881 -15.324 0.451 1.00 90.56 90 SER A O 1
ATOM 705 N N . THR A 1 91 ? -3.960 -14.156 2.032 1.00 93.56 91 THR A N 1
ATOM 706 C CA . THR A 1 91 ? -5.191 -13.924 1.261 1.00 93.56 91 THR A CA 1
ATOM 707 C C . THR A 1 91 ? -5.014 -12.966 0.081 1.00 93.56 91 THR A C 1
ATOM 709 O O . THR A 1 91 ? -5.886 -12.929 -0.780 1.00 93.56 91 THR A O 1
ATOM 712 N N . LEU A 1 92 ? -3.886 -12.246 -0.024 1.00 91.50 92 LEU A N 1
ATOM 713 C CA . LEU A 1 92 ? -3.548 -11.458 -1.219 1.00 91.50 92 LEU A CA 1
ATOM 714 C C . LEU A 1 92 ? -3.081 -12.328 -2.398 1.00 91.50 92 LEU A C 1
ATOM 716 O O . LEU A 1 92 ? -2.990 -11.831 -3.517 1.00 91.50 92 LEU A O 1
ATOM 720 N N . GLY A 1 93 ? -2.746 -13.603 -2.162 1.00 92.12 93 GLY A N 1
ATOM 721 C CA . GLY A 1 93 ? -2.332 -14.531 -3.221 1.00 92.12 93 GLY A CA 1
ATOM 722 C C . GLY A 1 93 ? -1.005 -14.175 -3.905 1.00 92.12 93 GLY A C 1
ATOM 723 O O . GLY A 1 93 ? -0.746 -14.635 -5.014 1.00 92.12 93 GLY A O 1
ATOM 724 N N . LEU A 1 94 ? -0.165 -13.349 -3.273 1.00 92.56 94 LEU A N 1
ATOM 725 C CA . LEU A 1 94 ? 1.120 -12.931 -3.831 1.00 92.56 94 LEU A CA 1
ATOM 726 C C . LEU A 1 94 ? 2.200 -14.009 -3.657 1.00 92.56 94 LEU A C 1
ATOM 728 O O . LEU A 1 94 ? 2.191 -14.754 -2.671 1.00 92.56 94 LEU A O 1
ATOM 732 N N . PRO A 1 95 ? 3.174 -14.085 -4.583 1.00 91.94 95 PRO A N 1
ATOM 733 C CA . PRO A 1 95 ? 4.287 -15.011 -4.446 1.00 91.94 95 PRO A CA 1
ATOM 734 C C . PRO A 1 95 ? 5.122 -14.681 -3.203 1.00 91.94 95 PRO A C 1
ATOM 736 O O . PRO A 1 95 ? 5.221 -13.532 -2.766 1.00 91.94 95 PRO A O 1
ATOM 739 N N . LYS A 1 96 ? 5.779 -15.697 -2.638 1.00 86.56 96 LYS A N 1
ATOM 740 C CA . LYS A 1 96 ? 6.833 -15.489 -1.634 1.00 86.56 96 LYS A CA 1
ATOM 741 C C . LYS A 1 96 ? 8.074 -14.898 -2.308 1.00 86.56 96 LYS A C 1
ATOM 743 O O . LYS A 1 96 ? 8.250 -15.050 -3.517 1.00 86.56 96 LYS A O 1
ATOM 748 N N . CYS A 1 97 ? 8.939 -14.237 -1.534 1.00 79.88 97 CYS A N 1
ATOM 749 C CA . CYS A 1 97 ? 10.194 -13.708 -2.066 1.00 79.88 97 CYS A CA 1
ATOM 750 C C . CYS A 1 97 ? 10.979 -14.820 -2.770 1.00 79.88 97 CYS A C 1
ATOM 752 O O . CYS A 1 97 ? 11.322 -15.829 -2.155 1.00 79.88 97 CYS A O 1
ATOM 754 N N . SER A 1 98 ? 11.282 -14.622 -4.050 1.00 65.75 98 SER A N 1
ATOM 755 C CA . SER A 1 98 ? 12.234 -15.453 -4.776 1.00 65.75 98 SER A CA 1
ATOM 756 C C . SER A 1 98 ? 13.637 -14.918 -4.495 1.00 65.75 98 SER A C 1
ATOM 758 O O . SER A 1 98 ? 14.237 -14.267 -5.352 1.00 65.75 98 SER A O 1
ATOM 760 N N . SER A 1 99 ? 14.186 -15.181 -3.308 1.00 61.84 99 SER A N 1
ATOM 761 C CA . SER A 1 99 ? 15.633 -15.064 -3.131 1.00 61.84 99 SER A CA 1
ATOM 762 C C . SER A 1 99 ? 16.297 -16.249 -3.833 1.00 61.84 99 SER A C 1
ATOM 764 O O . SER A 1 99 ? 16.712 -17.221 -3.208 1.00 61.84 99 SER A O 1
ATOM 766 N N . LYS A 1 100 ? 16.399 -16.186 -5.159 1.00 49.59 100 LYS A N 1
ATOM 767 C CA . LYS A 1 100 ? 17.552 -16.799 -5.809 1.00 49.59 100 LYS A CA 1
ATOM 768 C C . LYS A 1 100 ? 18.649 -15.748 -5.792 1.00 49.59 100 LYS A C 1
ATOM 770 O O . LYS A 1 100 ? 18.820 -15.001 -6.746 1.00 49.59 100 LYS A O 1
ATOM 775 N N . SER A 1 101 ? 19.314 -15.655 -4.646 1.00 48.91 101 SER A N 1
ATOM 776 C CA . SER A 1 101 ? 20.686 -15.173 -4.599 1.00 48.91 101 SER A CA 1
ATOM 777 C C . SER A 1 101 ? 21.529 -16.306 -5.175 1.00 48.91 101 SER A C 1
ATOM 779 O O . SER A 1 101 ? 21.720 -17.321 -4.509 1.00 48.91 101 SER A O 1
ATOM 781 N N . VAL A 1 102 ? 21.915 -16.177 -6.440 1.00 41.22 102 VAL A N 1
ATOM 782 C CA . VAL A 1 102 ? 23.068 -16.890 -6.997 1.00 41.22 102 VAL A CA 1
ATOM 783 C C . VAL A 1 102 ? 24.116 -15.831 -7.268 1.00 41.22 102 VAL A C 1
ATOM 785 O O . VAL A 1 102 ? 23.721 -14.793 -7.847 1.00 41.22 102 VAL A O 1
#

Secondary structure (DSSP, 8-state):
-----------TT-TTTHHHHHTT-TT--EEE-TTS--EEPPPP-TT-TT--EEE-TTSEEEEEEPSSGGGG-GGGEE--SS-EEEES-GGG-PPPP-----

Foldseek 3Di:
DDDDDDQPPDDDPPPPCVQVVLLPPQADQEYAPEPDADEEADHDNQSNQNHQADAHEAYQYAEEDDQHHNLVPLVRYHHYHNYHYAHGDVSVVGHHDPPPPD

InterPro domains:
  IPR032675 Leucine-rich repeat domain superfamily [G3DSA:3.80.10.10] (11-102)
  IPR051809 Plant receptor-like serine/threonine-protein kinase [PTHR27008] (23-99)

Sequence (102 aa):
MSKPTVPISVPQYFSRTYTRSLDNLKGVEFIDLSLNNLAGPIPSLNTLYYLNFLNLSNNML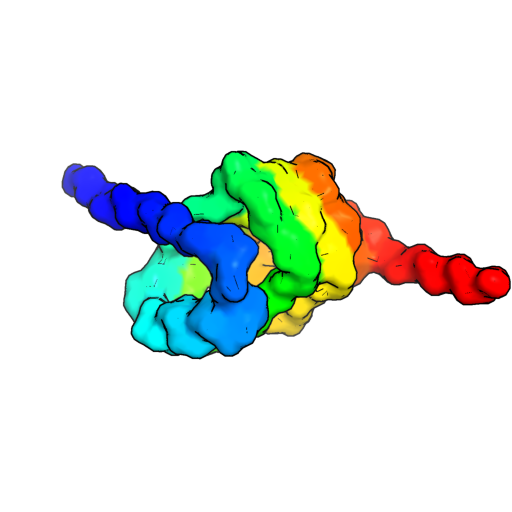QREVPKQGIFLNASGVFLSGKAKLWGGISTLGLPKCSSKSV